Protein AF-A0A354DJ58-F1 (afdb_monomer)

Mean predicted aligned error: 7.91 Å

pLDDT: mean 90.93, std 6.49, range [48.78, 97.31]

Sequence (116 aa):
MTTIKTPEEAVKVAQELERVKAVVDELKKQLKSYVDVHGPLDVGEGLWGYHPGTPTWSFDPKKLKEMTFHMAMDGHNPWELLKLTSPSIKKLNWSEDVLAQFGEKKIPNNFRYQKK

Radius of gyration: 23.16 Å; Cα contacts (8 Å, |Δi|>4): 30; chains: 1; bounding box: 47×52×52 Å

Foldseek 3Di:
DDDDDDPVSVVVVVVVVVVVVVVVVVVLVVLVVCCVPPNWDDPPVDIDHDDDDDDDDDDDPVCVVVVCVVCVVVVHNVVVVDDQDPVNVVVVVDDPVVVVVVDDDDDDDDDDDDDD

Structure (mmCIF, N/CA/C/O backbone):
data_AF-A0A354DJ58-F1
#
_entry.id   AF-A0A354DJ58-F1
#
loop_
_atom_site.group_PDB
_atom_site.id
_atom_site.type_symbol
_atom_site.label_atom_id
_atom_site.label_alt_id
_atom_site.label_comp_id
_atom_site.label_asym_id
_atom_site.label_entity_id
_atom_site.label_seq_id
_atom_site.pdbx_PDB_ins_code
_atom_site.Cartn_x
_atom_site.Cartn_y
_atom_site.Cartn_z
_atom_site.occupancy
_atom_site.B_iso_or_equiv
_atom_site.auth_seq_id
_atom_site.auth_comp_id
_atom_site.auth_asym_id
_atom_site.auth_atom_id
_atom_site.pdbx_PDB_model_num
ATOM 1 N N . MET A 1 1 ? -28.365 -9.865 9.551 1.00 48.78 1 MET A N 1
ATOM 2 C CA . MET A 1 1 ? -27.421 -8.732 9.644 1.00 48.78 1 MET A CA 1
ATOM 3 C C . MET A 1 1 ? -28.131 -7.595 10.350 1.00 48.78 1 MET A C 1
ATOM 5 O O . MET A 1 1 ? -29.203 -7.209 9.903 1.00 48.78 1 MET A O 1
ATOM 9 N N . THR A 1 2 ? -27.608 -7.126 11.479 1.00 64.88 2 THR A N 1
ATOM 10 C CA . THR A 1 2 ? -28.220 -6.032 12.241 1.00 64.88 2 THR A CA 1
ATOM 11 C C . THR A 1 2 ? -27.894 -4.716 11.541 1.00 64.88 2 THR A C 1
ATOM 13 O O . THR A 1 2 ? -26.733 -4.323 11.468 1.00 64.88 2 THR A O 1
ATOM 16 N N . THR A 1 3 ? -28.895 -4.065 10.954 1.00 84.81 3 THR A N 1
ATOM 17 C CA . THR A 1 3 ? -28.739 -2.732 10.360 1.00 84.81 3 THR A CA 1
ATOM 18 C C . THR A 1 3 ? -28.568 -1.705 11.477 1.00 84.81 3 THR A C 1
ATOM 20 O O . THR A 1 3 ? -29.380 -1.686 12.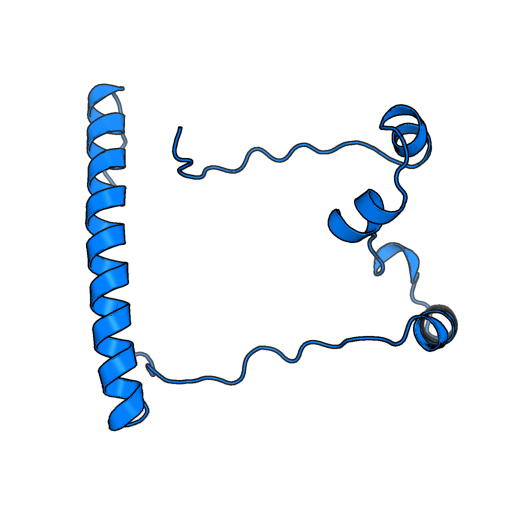398 1.00 84.81 3 THR A O 1
ATOM 23 N N . ILE A 1 4 ? -27.539 -0.859 11.388 1.00 87.06 4 ILE A N 1
ATOM 24 C CA . ILE A 1 4 ? -27.319 0.275 12.299 1.00 87.06 4 ILE A CA 1
ATOM 25 C C . ILE A 1 4 ? -28.370 1.344 11.984 1.00 87.06 4 ILE A C 1
ATOM 27 O O . ILE A 1 4 ? -28.455 1.783 10.836 1.00 87.06 4 ILE A O 1
ATOM 31 N N . LYS A 1 5 ? -29.181 1.743 12.968 1.00 90.75 5 LYS A N 1
ATOM 32 C CA . LYS A 1 5 ? -30.302 2.677 12.771 1.00 90.75 5 LYS A CA 1
ATOM 33 C C . LYS A 1 5 ? -30.122 4.002 13.502 1.00 90.75 5 LYS A C 1
ATOM 35 O O . LYS A 1 5 ? -30.735 4.981 13.082 1.00 90.75 5 LYS A O 1
ATOM 40 N N . THR A 1 6 ? -29.292 4.060 14.547 1.00 93.50 6 THR A N 1
ATOM 41 C CA . THR A 1 6 ? -29.049 5.303 15.303 1.00 93.50 6 THR A CA 1
ATOM 42 C C . THR A 1 6 ? -27.561 5.663 15.420 1.00 93.50 6 THR A C 1
ATOM 44 O O . THR A 1 6 ? -26.695 4.789 15.294 1.00 93.50 6 THR A O 1
ATOM 47 N N . PRO A 1 7 ? -27.227 6.946 15.676 1.00 91.56 7 PRO A N 1
ATOM 48 C CA . PRO A 1 7 ? -25.850 7.370 15.935 1.00 91.56 7 PRO A CA 1
ATOM 49 C C . PRO A 1 7 ? -25.202 6.647 17.125 1.00 91.56 7 PRO A C 1
ATOM 51 O O . PRO A 1 7 ? -24.029 6.290 17.063 1.00 91.56 7 PRO A O 1
ATOM 54 N N . GLU A 1 8 ? -25.952 6.380 18.194 1.00 92.69 8 GLU A N 1
ATOM 55 C CA . GLU A 1 8 ? -25.449 5.692 19.389 1.00 92.69 8 GLU A CA 1
ATOM 56 C C . GLU A 1 8 ? -25.093 4.232 19.086 1.00 92.69 8 GLU A C 1
ATOM 58 O O . GLU A 1 8 ? -24.072 3.725 19.555 1.00 92.69 8 GLU A O 1
ATOM 63 N N . GLU A 1 9 ? -25.908 3.555 18.271 1.00 90.62 9 GLU A N 1
ATOM 64 C CA . GLU A 1 9 ? -25.597 2.215 17.767 1.00 90.62 9 GLU A CA 1
ATOM 65 C C . GLU A 1 9 ? -24.336 2.235 16.896 1.00 90.62 9 GLU A C 1
ATOM 67 O O . GLU A 1 9 ? -23.472 1.372 17.051 1.00 90.62 9 GLU A O 1
ATOM 72 N N . ALA A 1 10 ? -24.184 3.245 16.031 1.00 92.88 10 ALA A N 1
ATOM 73 C CA . ALA A 1 10 ? -23.002 3.398 15.186 1.00 92.88 10 ALA A CA 1
ATOM 74 C C . ALA A 1 10 ? -21.719 3.573 16.015 1.00 92.88 10 ALA A C 1
ATOM 76 O O . ALA A 1 10 ? -20.700 2.951 15.713 1.00 92.88 10 ALA A O 1
ATOM 77 N N . VAL A 1 11 ? -21.776 4.369 17.089 1.00 92.88 11 VAL A N 1
ATOM 78 C CA . VAL A 1 11 ? -20.649 4.560 18.017 1.00 92.88 11 VAL A CA 1
ATOM 79 C C . VAL A 1 11 ? -20.272 3.245 18.698 1.00 92.88 11 VAL A C 1
ATOM 81 O O . VAL A 1 11 ? -19.092 2.896 18.723 1.00 92.88 11 VAL A O 1
ATOM 84 N N . LYS A 1 12 ? -21.253 2.482 19.198 1.00 92.88 12 LYS A N 1
ATOM 85 C CA . LYS A 1 12 ? -20.996 1.172 19.822 1.00 92.88 12 LYS A CA 1
ATOM 86 C C . LYS A 1 12 ? -20.343 0.196 18.847 1.00 92.88 12 LYS A C 1
ATOM 88 O O . LYS A 1 12 ? -19.384 -0.479 19.211 1.00 92.88 12 LYS A O 1
ATOM 93 N N . VAL A 1 13 ? -20.825 0.147 17.605 1.00 93.50 13 VAL A N 1
ATOM 94 C CA . VAL A 1 13 ? -20.233 -0.705 16.563 1.00 93.50 13 VAL A CA 1
ATOM 95 C C . VAL A 1 13 ? -18.800 -0.276 16.246 1.00 93.50 13 VAL A C 1
ATOM 97 O O . VAL A 1 13 ? -17.931 -1.133 16.110 1.00 93.50 13 VAL A O 1
ATOM 100 N N . ALA A 1 14 ? -18.524 1.028 16.164 1.00 92.12 14 ALA A N 1
ATOM 101 C CA . ALA A 1 14 ? -17.174 1.527 15.913 1.00 92.12 14 ALA A CA 1
ATOM 102 C C . ALA A 1 14 ? -16.193 1.131 17.030 1.00 92.12 14 ALA A C 1
ATOM 104 O O . ALA A 1 14 ? -15.108 0.632 16.738 1.00 92.12 14 ALA A O 1
ATOM 105 N N . GLN A 1 15 ? -16.593 1.285 18.295 1.00 92.75 15 GLN A N 1
ATOM 106 C CA . GLN A 1 15 ? -15.786 0.882 19.453 1.00 92.75 15 GLN A CA 1
ATOM 107 C C . GLN A 1 15 ? -15.541 -0.631 19.486 1.00 92.75 15 GLN A C 1
ATOM 109 O O . GLN A 1 15 ? -14.428 -1.085 19.752 1.00 92.75 15 GLN A O 1
ATOM 114 N N . GLU A 1 16 ? -16.567 -1.424 19.177 1.00 93.56 16 GLU A N 1
ATOM 115 C CA . GLU A 1 16 ? -16.435 -2.878 19.117 1.00 93.56 16 GLU A CA 1
ATOM 116 C C . GLU A 1 16 ? -15.491 -3.313 17.991 1.00 93.56 16 GLU A C 1
ATOM 118 O O . GLU A 1 16 ? -14.667 -4.207 18.183 1.00 93.56 16 GLU A O 1
ATOM 123 N N . LEU A 1 17 ? -15.534 -2.637 16.839 1.00 94.12 17 LEU A N 1
ATOM 124 C CA . LEU A 1 17 ? -14.605 -2.884 15.739 1.00 94.12 17 LEU A CA 1
ATOM 125 C C . LEU A 1 17 ? -13.153 -2.607 16.150 1.00 94.12 17 LEU A C 1
ATOM 127 O O . LEU A 1 17 ? -12.265 -3.388 15.806 1.00 94.12 17 LEU A O 1
ATOM 131 N N . GLU A 1 18 ? -12.896 -1.539 16.909 1.00 92.94 18 GLU A N 1
ATOM 132 C CA . GLU A 1 18 ? -11.561 -1.257 17.451 1.00 92.94 18 GLU A CA 1
ATOM 133 C C . GLU A 1 18 ? -11.097 -2.340 18.431 1.00 92.94 18 GLU A C 1
ATOM 135 O O . GLU A 1 18 ? -9.960 -2.812 18.332 1.00 92.94 18 GLU A O 1
ATOM 140 N N . ARG A 1 19 ? -11.981 -2.773 19.339 1.00 94.38 19 ARG A N 1
ATOM 141 C CA . ARG A 1 19 ? -11.694 -3.837 20.309 1.00 94.38 19 ARG A CA 1
ATOM 142 C C . ARG A 1 19 ? -11.353 -5.148 19.607 1.00 94.38 19 ARG A C 1
ATOM 144 O O . ARG A 1 19 ? -10.314 -5.743 19.890 1.00 94.38 19 ARG A O 1
ATOM 151 N N . VAL A 1 20 ? -12.201 -5.587 18.676 1.00 96.00 20 VAL A N 1
ATOM 152 C CA . VAL A 1 20 ? -11.995 -6.826 17.912 1.00 96.00 20 VAL A CA 1
ATOM 153 C C . VAL A 1 20 ? -10.709 -6.741 17.100 1.00 96.00 20 VAL A C 1
ATOM 155 O O . VAL A 1 20 ? -9.930 -7.691 17.100 1.00 96.00 20 VAL A O 1
ATOM 158 N N . LYS A 1 21 ? -10.430 -5.598 16.463 1.00 93.81 21 LYS A N 1
ATOM 159 C CA . LYS A 1 21 ? -9.181 -5.397 15.726 1.00 93.81 21 LYS A CA 1
ATOM 160 C C . LYS A 1 21 ? -7.953 -5.569 16.623 1.00 93.81 21 LYS A C 1
ATOM 162 O O . LYS A 1 21 ? -7.038 -6.288 16.238 1.00 93.81 21 LYS A O 1
ATOM 167 N N . ALA A 1 22 ? -7.948 -4.965 17.811 1.00 93.44 22 ALA A N 1
ATOM 168 C CA . ALA A 1 22 ? -6.834 -5.093 18.750 1.00 93.44 22 ALA A CA 1
ATOM 169 C C . ALA A 1 22 ? -6.597 -6.554 19.170 1.00 93.44 22 ALA A C 1
ATOM 171 O O . ALA A 1 22 ? -5.456 -7.010 19.208 1.00 93.44 22 ALA A O 1
ATOM 172 N N . VAL A 1 23 ? -7.675 -7.304 19.422 1.00 97.25 23 VAL A N 1
ATOM 173 C CA . VAL A 1 23 ? -7.592 -8.737 19.741 1.00 97.25 23 VAL A CA 1
ATOM 174 C C . VAL A 1 23 ? -7.044 -9.536 18.555 1.00 97.25 23 VAL A C 1
ATOM 176 O O . VAL A 1 23 ? -6.148 -10.356 18.735 1.00 97.25 23 VAL A O 1
ATOM 179 N N . VAL A 1 24 ? -7.534 -9.286 17.337 1.00 95.94 24 VAL A N 1
ATOM 180 C CA . VAL A 1 24 ? -7.054 -9.962 16.119 1.00 95.94 24 VAL A CA 1
ATOM 181 C C . VAL A 1 24 ? -5.569 -9.690 15.874 1.00 95.94 24 VAL A C 1
ATOM 183 O O . VAL A 1 24 ? -4.836 -10.616 15.530 1.00 95.94 24 VAL A O 1
ATOM 186 N N . ASP A 1 25 ? -5.118 -8.447 16.049 1.00 95.44 25 ASP A N 1
ATOM 187 C CA . ASP A 1 25 ? -3.717 -8.065 15.851 1.00 95.44 25 ASP A CA 1
ATOM 188 C C .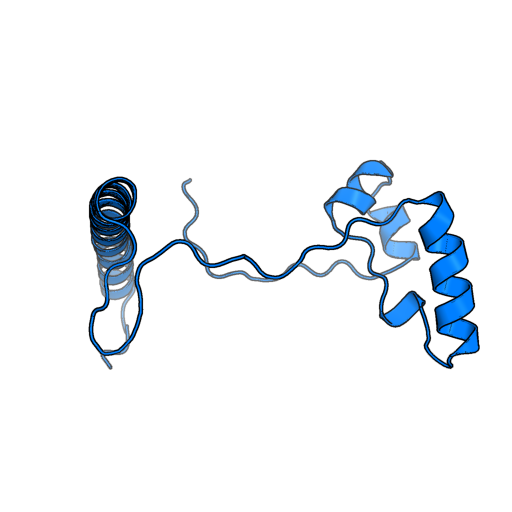 ASP A 1 25 ? -2.792 -8.777 16.858 1.00 95.44 25 ASP A C 1
ATOM 190 O O . ASP A 1 25 ? -1.741 -9.296 16.470 1.00 95.44 25 ASP A O 1
ATOM 194 N N . GLU A 1 26 ? -3.202 -8.884 18.126 1.00 97.31 26 GLU A N 1
ATOM 195 C CA . GLU A 1 26 ? -2.446 -9.611 19.154 1.00 97.31 26 GLU A CA 1
ATOM 196 C C . GLU A 1 26 ? -2.413 -11.126 18.887 1.00 97.31 26 GLU A C 1
ATOM 198 O O . GLU A 1 26 ? -1.343 -11.736 18.909 1.00 97.31 26 GLU A O 1
ATOM 203 N N . LEU A 1 27 ? -3.548 -11.741 18.541 1.00 96.56 27 LEU A N 1
ATOM 204 C CA . LEU A 1 27 ? -3.596 -13.170 18.205 1.00 96.56 27 LEU A CA 1
ATOM 205 C C . LEU A 1 27 ? -2.752 -13.497 16.966 1.00 96.56 27 LEU A C 1
ATOM 207 O O . LEU A 1 27 ? -2.042 -14.502 16.948 1.00 96.56 27 LEU A O 1
ATOM 211 N N . LYS A 1 28 ? -2.758 -12.629 15.945 1.00 95.75 28 LYS A N 1
ATOM 212 C CA . LYS A 1 28 ? -1.882 -12.774 14.771 1.00 95.75 28 LYS A CA 1
ATOM 213 C C . LYS A 1 28 ? -0.409 -12.723 15.147 1.00 95.75 28 LYS A C 1
ATOM 215 O O . LYS A 1 28 ? 0.379 -13.483 14.592 1.00 95.75 28 LYS A O 1
ATOM 220 N N . LYS A 1 29 ? -0.025 -11.843 16.074 1.00 96.69 29 LYS A N 1
ATOM 221 C CA . LYS A 1 29 ? 1.353 -11.758 16.566 1.00 96.69 29 LYS A CA 1
ATOM 222 C C . LYS A 1 29 ? 1.771 -13.052 17.262 1.00 96.69 29 LYS A C 1
ATOM 224 O O . LYS A 1 29 ? 2.849 -13.560 16.974 1.00 96.69 29 LYS A O 1
ATOM 229 N N . GLN A 1 30 ? 0.918 -13.601 18.123 1.00 95.88 30 GLN A N 1
ATOM 230 C CA . GLN A 1 30 ? 1.178 -14.875 18.800 1.00 95.88 30 GLN A CA 1
ATOM 231 C C . GLN A 1 30 ? 1.305 -16.033 17.805 1.00 95.88 30 GLN A C 1
ATOM 233 O O . GLN A 1 30 ? 2.267 -16.797 17.870 1.00 95.88 30 GLN A O 1
ATOM 238 N N . LEU A 1 31 ? 0.387 -16.114 16.837 1.00 95.69 31 LEU A N 1
ATOM 239 C CA . LEU A 1 31 ? 0.422 -17.131 15.788 1.00 95.69 31 LEU A CA 1
ATOM 240 C C . LEU A 1 31 ? 1.686 -17.023 14.931 1.00 95.69 31 LEU A C 1
ATOM 242 O O . LEU A 1 31 ? 2.320 -18.031 14.635 1.00 95.69 31 LEU A O 1
ATOM 246 N N . LYS A 1 32 ? 2.088 -15.798 14.576 1.00 95.94 32 LYS A N 1
ATOM 247 C CA . LYS A 1 32 ? 3.334 -15.552 13.850 1.00 95.94 32 LYS A CA 1
ATOM 248 C C . LYS A 1 32 ? 4.546 -16.050 14.641 1.00 95.94 32 LYS A C 1
ATOM 250 O O . LYS A 1 32 ? 5.348 -16.785 14.083 1.00 95.94 32 LYS A O 1
ATOM 255 N N . SER A 1 33 ? 4.645 -15.717 15.931 1.00 96.50 33 SER A N 1
ATOM 256 C CA . SER A 1 33 ? 5.741 -16.188 16.791 1.00 96.50 33 SER A CA 1
ATOM 257 C C . SER A 1 33 ? 5.810 -17.715 16.874 1.00 96.50 33 SER A C 1
ATOM 259 O O . SER A 1 33 ? 6.900 -18.275 16.924 1.00 96.50 33 SER A O 1
ATOM 261 N N . TYR A 1 34 ? 4.662 -18.398 16.876 1.00 96.12 34 TYR A N 1
ATOM 262 C CA . TYR A 1 34 ? 4.622 -19.858 16.813 1.00 96.12 34 TYR A CA 1
ATOM 263 C C . TYR A 1 34 ? 5.150 -20.376 15.466 1.00 96.12 34 TYR A C 1
ATOM 265 O O . TYR A 1 34 ? 6.043 -21.220 15.439 1.00 96.12 34 TYR A O 1
ATOM 273 N N . VAL A 1 35 ? 4.653 -19.834 14.350 1.00 96.75 35 VAL A N 1
ATOM 274 C CA . VAL A 1 35 ? 5.087 -20.212 12.992 1.00 96.75 35 VAL A CA 1
ATOM 275 C C . VAL A 1 35 ? 6.581 -19.948 12.768 1.00 96.75 35 VAL A C 1
ATOM 277 O O . VAL A 1 35 ? 7.245 -20.739 12.102 1.00 96.75 35 VAL A O 1
ATOM 280 N N . ASP A 1 36 ? 7.132 -18.884 13.357 1.00 95.00 36 ASP A N 1
ATOM 281 C CA . ASP A 1 36 ? 8.562 -18.550 13.286 1.00 95.00 36 ASP A CA 1
ATOM 282 C C . ASP A 1 36 ? 9.459 -19.656 13.875 1.00 95.00 36 ASP A C 1
ATOM 284 O O . ASP A 1 36 ? 10.586 -19.840 13.419 1.00 95.00 36 ASP A O 1
ATOM 288 N N . VAL A 1 37 ? 8.965 -20.404 14.869 1.00 96.81 37 VAL A N 1
ATOM 289 C CA . VAL A 1 37 ? 9.711 -21.475 15.556 1.00 96.81 37 VAL A CA 1
ATOM 290 C C . VAL A 1 37 ? 9.376 -22.859 14.998 1.00 96.81 37 VAL A C 1
ATOM 292 O O . VAL A 1 37 ? 10.257 -23.707 14.873 1.00 96.81 37 VAL A O 1
ATOM 295 N N . HIS A 1 38 ? 8.105 -23.101 14.680 1.00 95.50 38 HIS A N 1
ATOM 296 C CA . HIS A 1 38 ? 7.584 -24.435 14.368 1.00 95.50 38 HIS A CA 1
ATOM 297 C C . HIS A 1 38 ? 7.334 -24.671 12.875 1.00 95.50 38 HIS A C 1
ATOM 299 O O . HIS A 1 38 ? 7.087 -25.804 12.467 1.00 95.50 38 HIS A O 1
ATOM 305 N N . GLY A 1 39 ? 7.432 -23.625 12.055 1.00 92.44 39 GLY A N 1
ATOM 306 C CA . GLY A 1 39 ? 7.075 -23.674 10.646 1.00 92.44 39 GLY A CA 1
ATOM 307 C C . GLY A 1 39 ? 5.570 -23.495 10.401 1.00 92.44 39 GLY A C 1
ATOM 308 O O . GLY A 1 39 ? 4.821 -23.123 11.307 1.00 92.44 39 GLY A O 1
ATOM 309 N N . PRO A 1 40 ? 5.119 -23.694 9.150 1.00 94.12 40 PRO A N 1
ATOM 310 C CA . PRO A 1 40 ? 3.732 -23.465 8.757 1.00 94.12 40 PRO A CA 1
ATOM 311 C C . PRO A 1 40 ? 2.726 -24.346 9.515 1.00 94.12 40 PRO A C 1
ATOM 313 O O . PRO A 1 40 ? 2.976 -25.527 9.743 1.00 94.12 40 PRO A O 1
ATOM 316 N N . LEU A 1 41 ? 1.565 -23.780 9.847 1.00 93.94 41 LEU A N 1
ATOM 317 C CA . LEU A 1 41 ? 0.458 -24.456 10.523 1.00 93.94 41 LEU A CA 1
ATOM 318 C C . LEU A 1 41 ? -0.707 -24.696 9.555 1.00 93.94 41 LEU A C 1
ATOM 320 O O . LEU A 1 41 ? -1.280 -23.740 9.032 1.00 93.94 41 LEU A O 1
ATOM 324 N N . ASP A 1 42 ? -1.090 -25.956 9.366 1.00 93.12 42 ASP A N 1
ATOM 325 C CA . ASP A 1 42 ? -2.285 -26.351 8.613 1.00 93.12 42 ASP A CA 1
ATOM 326 C C . ASP A 1 42 ? -3.517 -26.356 9.535 1.00 93.12 42 ASP A C 1
ATOM 328 O O . ASP A 1 42 ? -3.497 -26.960 10.609 1.00 93.12 42 ASP A O 1
ATOM 332 N N . VAL A 1 43 ? -4.578 -25.654 9.132 1.00 93.88 43 VAL A N 1
ATOM 333 C CA . VAL A 1 43 ? -5.857 -25.577 9.862 1.00 93.88 43 VAL A CA 1
ATOM 334 C C . VAL A 1 43 ? -7.025 -26.186 9.072 1.00 93.88 43 VAL A C 1
ATOM 336 O O . VAL A 1 43 ? -8.186 -25.873 9.331 1.00 93.88 43 VAL A O 1
ATOM 339 N N . GLY A 1 44 ? -6.737 -27.045 8.093 1.00 91.69 44 GLY A N 1
ATOM 340 C CA . GLY A 1 44 ? -7.707 -27.749 7.252 1.00 91.69 44 GLY A CA 1
ATOM 341 C C . GLY A 1 44 ? -8.186 -26.923 6.058 1.00 91.69 44 GLY A C 1
ATOM 342 O O . GLY A 1 44 ? -8.066 -27.359 4.917 1.00 91.69 44 GLY A O 1
ATOM 343 N N . GLU A 1 45 ? -8.702 -25.715 6.297 1.00 89.69 45 GLU A N 1
ATOM 344 C CA . GLU A 1 45 ? -9.167 -24.810 5.226 1.00 89.69 45 GLU A CA 1
ATOM 345 C C . GLU A 1 45 ? -8.064 -23.886 4.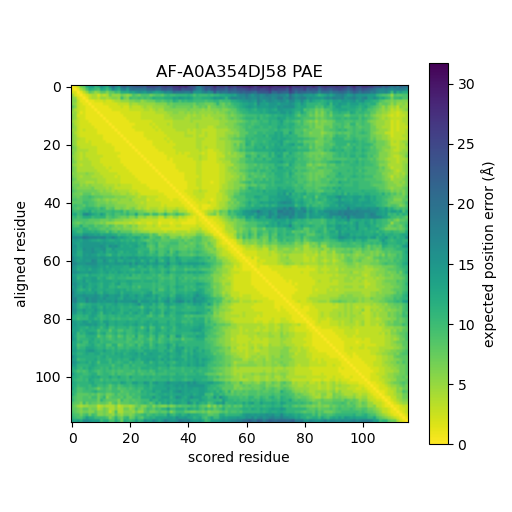682 1.00 89.69 45 GLU A C 1
ATOM 347 O O . GLU A 1 45 ? -8.286 -23.116 3.747 1.00 89.69 45 GLU A O 1
ATOM 352 N N . GLY A 1 46 ? -6.862 -23.939 5.257 1.00 89.75 46 GLY A N 1
ATOM 353 C CA . GLY A 1 46 ? -5.753 -23.098 4.832 1.00 89.75 46 GLY A CA 1
ATOM 354 C C . GLY A 1 46 ? -4.476 -23.321 5.628 1.00 89.75 46 GLY A C 1
ATOM 355 O O . GLY A 1 46 ? -4.450 -24.039 6.627 1.00 89.75 46 GLY A O 1
ATOM 356 N N . LEU A 1 47 ? -3.414 -22.658 5.175 1.00 91.94 47 LEU A N 1
ATOM 357 C CA . LEU A 1 47 ? -2.083 -22.728 5.759 1.00 91.94 47 LEU A CA 1
ATOM 358 C C . LEU A 1 47 ? -1.691 -21.361 6.327 1.00 91.94 47 LEU A C 1
ATOM 360 O O . LEU A 1 47 ? -1.677 -20.357 5.615 1.00 91.94 47 LEU A O 1
ATOM 364 N N . TRP A 1 48 ? -1.320 -21.320 7.602 1.00 93.06 48 TRP A N 1
ATOM 365 C CA . TRP A 1 48 ? -0.680 -20.163 8.216 1.00 93.06 48 TRP A CA 1
ATOM 366 C C . TRP A 1 48 ? 0.830 -20.318 8.120 1.00 93.06 48 TRP A C 1
ATOM 368 O O . TRP A 1 48 ? 1.422 -21.185 8.751 1.00 93.06 48 TRP A O 1
ATOM 378 N N . GLY A 1 49 ? 1.466 -19.475 7.317 1.00 91.25 49 GLY A N 1
ATOM 379 C CA . GLY A 1 49 ? 2.887 -19.585 7.023 1.00 91.25 49 GLY A CA 1
ATOM 380 C C . GLY A 1 49 ? 3.399 -18.403 6.218 1.00 91.25 49 GLY A C 1
ATOM 381 O O . GLY A 1 49 ? 2.633 -17.535 5.784 1.00 91.25 49 GLY A O 1
ATOM 382 N N . TYR A 1 50 ? 4.708 -18.382 5.990 1.00 90.31 50 TYR A N 1
ATOM 383 C CA . TYR A 1 50 ? 5.301 -17.476 5.020 1.00 90.31 50 TYR A CA 1
ATOM 384 C C . TYR A 1 50 ? 5.006 -17.980 3.617 1.00 90.31 50 TYR A C 1
ATOM 386 O O . TYR A 1 50 ? 5.432 -19.063 3.226 1.00 90.31 50 TYR A O 1
ATOM 394 N N . HIS A 1 51 ? 4.287 -17.163 2.862 1.00 86.88 51 HIS A N 1
ATOM 395 C CA . HIS A 1 51 ? 4.031 -17.407 1.456 1.00 86.88 51 HIS A CA 1
ATOM 396 C C . HIS A 1 51 ? 4.877 -16.417 0.658 1.00 86.88 51 HIS A C 1
ATOM 398 O O . HIS A 1 51 ? 4.951 -15.245 1.051 1.00 86.88 51 HIS A O 1
ATOM 404 N N . PRO A 1 52 ? 5.522 -16.846 -0.439 1.00 84.88 52 PRO A N 1
ATOM 405 C CA . PRO A 1 52 ? 6.138 -15.911 -1.364 1.00 84.88 52 PRO A CA 1
ATOM 406 C C . PRO A 1 52 ? 5.102 -14.859 -1.761 1.00 84.88 52 PRO A C 1
ATOM 408 O O . PRO A 1 52 ? 3.998 -15.193 -2.193 1.00 84.88 52 PRO A O 1
ATOM 411 N N . GLY A 1 53 ? 5.438 -13.585 -1.568 1.00 78.75 53 GLY A N 1
ATOM 412 C CA . GLY A 1 53 ? 4.599 -12.503 -2.063 1.00 78.75 53 GLY A CA 1
ATOM 413 C C . GLY A 1 53 ? 4.511 -12.552 -3.587 1.00 78.75 53 GLY A C 1
ATOM 414 O O . GLY A 1 53 ? 5.362 -13.144 -4.255 1.00 78.75 53 GLY A O 1
ATOM 415 N N . THR A 1 54 ? 3.502 -11.890 -4.151 1.00 84.62 54 THR A N 1
ATOM 416 C CA . THR A 1 54 ? 3.437 -11.681 -5.599 1.00 84.62 54 THR A CA 1
ATOM 417 C C . THR A 1 54 ? 4.744 -11.037 -6.078 1.00 84.62 54 THR A C 1
ATOM 419 O O . THR A 1 54 ? 5.152 -10.031 -5.487 1.00 84.62 54 THR A O 1
ATOM 422 N N . PRO A 1 55 ? 5.403 -11.574 -7.124 1.00 85.00 55 PRO A N 1
ATOM 423 C CA . PRO A 1 55 ? 6.631 -10.996 -7.651 1.00 85.00 55 PRO A CA 1
ATOM 424 C C . PRO A 1 55 ? 6.437 -9.520 -7.993 1.00 85.00 55 PRO A C 1
ATOM 426 O O . PRO A 1 55 ? 5.562 -9.158 -8.782 1.00 85.00 55 PRO A O 1
ATOM 429 N N . THR A 1 56 ? 7.252 -8.661 -7.388 1.00 86.25 56 THR A N 1
ATOM 430 C CA . THR A 1 56 ? 7.295 -7.238 -7.714 1.00 86.25 56 THR A CA 1
ATOM 431 C C . THR A 1 56 ? 8.451 -6.986 -8.673 1.00 86.25 56 THR A C 1
ATOM 433 O O . THR A 1 56 ? 9.562 -7.477 -8.481 1.00 86.25 56 THR A O 1
ATOM 436 N N . TRP A 1 57 ? 8.185 -6.228 -9.734 1.00 84.44 57 TRP A N 1
ATOM 437 C CA . TRP A 1 57 ? 9.185 -5.869 -10.734 1.00 84.44 57 TRP A CA 1
ATOM 438 C C . TRP A 1 57 ? 9.603 -4.417 -10.528 1.00 84.44 57 TRP A C 1
ATOM 440 O O . TRP A 1 57 ? 8.758 -3.523 -10.465 1.00 84.44 57 TRP A O 1
ATOM 450 N N . SER A 1 58 ? 10.910 -4.182 -10.425 1.00 86.38 58 SER A N 1
ATOM 451 C CA . SER A 1 58 ? 11.492 -2.841 -10.419 1.00 86.38 58 SER A CA 1
ATOM 452 C C . SER A 1 58 ? 12.250 -2.636 -11.721 1.00 86.38 58 SER A C 1
ATOM 454 O O . SER A 1 58 ? 13.180 -3.379 -12.025 1.00 86.38 58 SER A O 1
ATOM 456 N N . PHE A 1 59 ? 11.862 -1.619 -12.482 1.00 89.19 59 PHE A N 1
ATOM 457 C CA . PHE A 1 59 ? 12.462 -1.322 -13.777 1.00 89.19 59 PHE A CA 1
ATOM 458 C C . PHE A 1 59 ? 13.490 -0.197 -13.648 1.00 89.19 59 PHE A C 1
ATOM 460 O O . PHE A 1 59 ? 13.238 0.816 -12.994 1.00 89.19 59 PHE A O 1
AT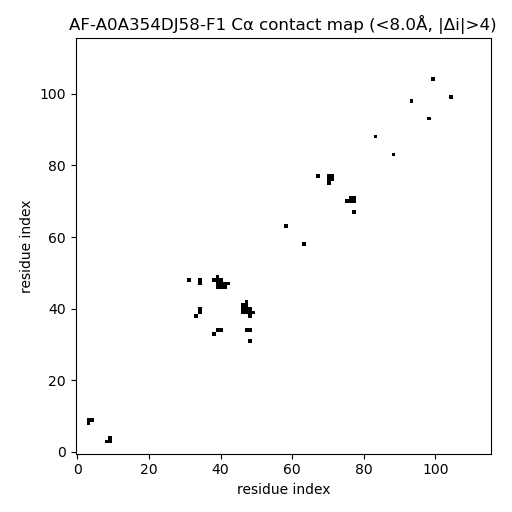OM 467 N N . ASP A 1 60 ? 14.642 -0.361 -14.301 1.00 89.94 60 ASP A N 1
ATOM 468 C CA . ASP A 1 60 ? 15.599 0.730 -14.503 1.00 89.94 60 ASP A CA 1
ATOM 469 C C . ASP A 1 60 ? 14.933 1.816 -15.370 1.00 89.94 60 ASP A C 1
ATOM 471 O O . ASP A 1 60 ? 14.461 1.494 -16.467 1.00 89.94 60 ASP A O 1
ATOM 475 N N . PRO A 1 61 ? 14.909 3.094 -14.941 1.00 85.69 61 PRO A N 1
ATOM 476 C CA . PRO A 1 61 ? 14.356 4.187 -15.736 1.00 85.69 61 PRO A CA 1
ATOM 477 C C . PRO A 1 61 ? 14.885 4.254 -17.177 1.00 85.69 61 PRO A C 1
ATOM 479 O O . PRO A 1 61 ? 14.125 4.587 -18.086 1.00 85.69 61 PRO A O 1
ATOM 482 N N . LYS A 1 62 ? 16.160 3.908 -17.414 1.00 87.12 62 LYS A N 1
ATOM 483 C CA . LYS A 1 62 ? 16.750 3.898 -18.764 1.00 87.12 62 LYS A CA 1
ATOM 484 C C . LYS A 1 62 ? 16.131 2.814 -19.646 1.00 87.12 62 LYS A C 1
ATOM 486 O O . LYS A 1 62 ? 15.842 3.071 -20.811 1.00 87.12 62 LYS A O 1
ATOM 491 N N . LYS A 1 63 ? 15.883 1.633 -19.077 1.00 93.44 63 LYS A N 1
ATOM 492 C CA . LYS A 1 63 ? 15.278 0.492 -19.782 1.00 93.44 63 LYS A CA 1
ATOM 493 C C . LYS A 1 63 ? 13.761 0.599 -19.886 1.00 93.44 63 LYS A C 1
ATOM 495 O O . LYS A 1 63 ? 13.173 0.013 -20.785 1.00 93.44 63 LYS A O 1
ATOM 500 N N . LEU A 1 64 ? 13.117 1.379 -19.016 1.00 92.44 64 LEU A N 1
ATOM 501 C CA . LEU A 1 64 ? 11.673 1.598 -19.078 1.00 92.44 64 LEU A CA 1
ATOM 502 C C . LEU A 1 64 ? 11.262 2.253 -20.404 1.00 92.44 64 LEU A C 1
ATOM 504 O O . LEU A 1 64 ? 10.267 1.856 -20.998 1.00 92.44 64 LEU A O 1
ATOM 508 N N . LYS A 1 65 ? 12.059 3.202 -20.913 1.00 90.50 65 LYS A N 1
ATOM 509 C CA . LYS A 1 65 ? 11.821 3.823 -22.226 1.00 90.50 65 LYS A CA 1
ATOM 510 C C . LYS A 1 65 ? 11.898 2.802 -23.368 1.00 90.50 65 LYS A C 1
ATOM 512 O O . LYS A 1 65 ? 11.054 2.803 -24.258 1.00 90.50 65 LYS A O 1
ATOM 517 N N . GLU A 1 66 ? 12.892 1.925 -23.340 1.00 94.38 66 GLU A N 1
ATOM 518 C CA . GLU A 1 66 ? 13.040 0.850 -24.327 1.00 94.38 66 GLU A CA 1
ATOM 519 C C . GLU A 1 66 ? 11.856 -0.126 -24.257 1.00 94.38 66 GLU A C 1
ATOM 521 O O . GLU A 1 66 ? 11.233 -0.437 -25.267 1.00 94.38 66 GLU A O 1
ATOM 526 N N . MET A 1 67 ? 11.446 -0.503 -23.048 1.00 94.06 67 MET A N 1
ATOM 527 C CA . MET A 1 67 ? 10.279 -1.351 -22.816 1.00 94.06 67 MET A CA 1
ATOM 528 C C . MET A 1 67 ? 8.985 -0.737 -23.368 1.00 94.06 67 MET A C 1
ATOM 530 O O . MET A 1 67 ? 8.200 -1.449 -23.987 1.00 94.06 67 MET A O 1
ATOM 534 N N . THR A 1 68 ? 8.768 0.577 -23.221 1.00 94.75 68 THR A N 1
ATOM 535 C CA . THR A 1 68 ? 7.595 1.237 -23.828 1.00 94.75 68 THR A CA 1
ATOM 536 C C . THR A 1 68 ? 7.600 1.188 -25.351 1.00 94.75 68 THR A C 1
ATOM 538 O O . THR A 1 68 ? 6.534 1.144 -25.959 1.00 94.75 68 THR A O 1
ATOM 541 N N . PHE A 1 69 ? 8.780 1.169 -25.974 1.00 93.75 69 PHE A N 1
ATOM 542 C CA . PHE A 1 69 ? 8.890 1.034 -27.421 1.00 93.75 69 PHE A CA 1
ATOM 543 C C . PHE A 1 69 ? 8.479 -0.371 -27.863 1.00 93.75 69 PHE A C 1
ATOM 545 O O . PHE A 1 69 ? 7.642 -0.507 -28.749 1.00 93.75 69 PHE A O 1
ATOM 552 N N . HIS A 1 70 ? 8.979 -1.404 -27.180 1.00 95.62 70 HIS A N 1
ATOM 553 C CA . HIS A 1 70 ? 8.563 -2.786 -27.428 1.00 95.62 70 HIS A CA 1
ATOM 554 C C . HIS A 1 70 ? 7.059 -2.991 -27.212 1.00 95.62 70 HIS A C 1
ATOM 556 O O . HIS A 1 70 ? 6.400 -3.557 -28.075 1.00 95.62 70 HIS A O 1
ATOM 562 N N . MET A 1 71 ? 6.484 -2.431 -26.142 1.00 95.50 71 MET A N 1
ATOM 563 C CA . MET A 1 71 ? 5.032 -2.463 -25.914 1.00 95.50 71 MET A CA 1
ATOM 564 C C . MET A 1 71 ? 4.240 -1.894 -27.096 1.00 95.50 71 MET A C 1
ATOM 566 O O . MET A 1 71 ? 3.242 -2.481 -27.506 1.00 95.50 71 MET A O 1
ATOM 570 N N . ALA A 1 72 ? 4.685 -0.761 -27.644 1.00 95.44 72 ALA A N 1
ATOM 571 C CA . ALA A 1 72 ? 4.041 -0.145 -28.797 1.00 95.44 72 ALA A CA 1
ATOM 572 C C . ALA A 1 72 ? 4.194 -0.992 -30.071 1.00 95.44 72 ALA A C 1
ATOM 574 O O . ALA A 1 72 ? 3.240 -1.101 -30.839 1.00 95.44 72 ALA A O 1
ATOM 575 N N . MET A 1 73 ? 5.358 -1.621 -30.282 1.00 95.75 73 MET A N 1
ATOM 576 C CA . MET A 1 73 ? 5.570 -2.564 -31.390 1.00 95.75 73 MET A CA 1
ATOM 577 C C . MET A 1 73 ? 4.649 -3.785 -31.299 1.00 95.75 73 MET A C 1
ATOM 579 O O . MET A 1 73 ? 4.160 -4.248 -32.326 1.00 95.75 73 MET A O 1
ATOM 583 N N . ASP A 1 74 ? 4.367 -4.251 -30.083 1.00 95.75 74 ASP A N 1
ATOM 584 C CA . ASP A 1 74 ? 3.455 -5.368 -29.813 1.00 95.75 74 ASP A CA 1
ATOM 585 C C . ASP A 1 74 ? 1.966 -4.963 -29.903 1.00 95.75 74 ASP A C 1
ATOM 587 O O . ASP A 1 74 ? 1.075 -5.779 -29.673 1.00 95.75 74 ASP A O 1
ATOM 591 N N . GLY A 1 75 ? 1.671 -3.704 -30.250 1.00 95.44 75 GLY A N 1
ATOM 592 C CA . GLY A 1 75 ? 0.310 -3.194 -30.433 1.00 95.44 75 GLY A CA 1
ATOM 593 C C . GLY A 1 75 ? -0.374 -2.710 -29.151 1.00 95.44 75 GLY A C 1
ATOM 594 O O . GLY A 1 75 ? -1.568 -2.411 -29.173 1.00 95.44 75 GLY A O 1
ATOM 595 N N . HIS A 1 76 ? 0.350 -2.598 -28.035 1.00 96.69 76 HIS A N 1
ATOM 596 C CA . HIS A 1 76 ? -0.174 -2.028 -26.793 1.00 96.69 76 HIS A CA 1
ATOM 597 C C . HIS A 1 76 ? 0.053 -0.513 -26.728 1.00 96.69 76 HIS A C 1
ATOM 599 O O . HIS A 1 76 ? 1.080 -0.013 -27.175 1.00 96.69 76 HIS A O 1
ATOM 605 N N . ASN A 1 77 ? -0.863 0.232 -26.097 1.00 94.50 77 ASN A N 1
ATOM 606 C CA . ASN A 1 77 ? -0.636 1.636 -25.748 1.00 94.50 77 ASN A CA 1
ATOM 607 C C . ASN A 1 77 ? 0.078 1.726 -24.383 1.00 94.50 77 ASN A C 1
ATOM 609 O O . ASN A 1 77 ? -0.565 1.515 -23.348 1.00 94.50 77 ASN A O 1
ATOM 613 N N . PRO A 1 78 ? 1.380 2.067 -24.320 1.00 93.62 78 PRO A N 1
ATOM 614 C CA . PRO A 1 78 ? 2.113 2.075 -23.055 1.00 93.62 78 PRO A CA 1
ATOM 615 C C . PRO A 1 78 ? 1.554 3.101 -22.063 1.00 93.62 78 PRO A C 1
ATOM 617 O O . PRO A 1 78 ? 1.650 2.904 -20.855 1.00 93.62 78 PRO A O 1
ATOM 620 N N . TRP A 1 79 ? 0.938 4.181 -22.552 1.00 91.00 79 TRP A N 1
ATOM 621 C CA . TRP A 1 79 ? 0.420 5.275 -21.726 1.00 91.00 79 TRP A CA 1
ATOM 622 C C . TRP A 1 79 ? -0.890 4.941 -21.003 1.00 91.00 79 TRP A C 1
ATOM 624 O O . TRP A 1 79 ? -1.239 5.615 -20.039 1.00 91.00 79 TRP A O 1
ATOM 634 N N . GLU A 1 80 ? -1.599 3.889 -21.418 1.00 91.88 80 GLU A N 1
ATOM 635 C CA . GLU A 1 80 ? -2.760 3.363 -20.681 1.00 91.88 80 GLU A CA 1
ATOM 636 C C . GLU A 1 80 ? -2.340 2.446 -19.525 1.00 91.88 80 GLU A C 1
ATOM 638 O O . GLU A 1 80 ? -3.034 2.334 -18.508 1.00 91.88 80 GLU A O 1
ATOM 643 N N . LEU A 1 81 ? -1.180 1.803 -19.674 1.00 90.00 81 LEU A N 1
ATOM 644 C CA . LEU A 1 81 ? -0.622 0.859 -18.710 1.00 90.00 81 LEU A CA 1
ATOM 645 C C . LEU A 1 81 ? 0.251 1.566 -17.671 1.00 90.00 81 LEU A C 1
ATOM 647 O O . LEU A 1 81 ? 0.210 1.241 -16.481 1.00 90.00 81 LEU A O 1
ATOM 651 N N . LEU A 1 82 ? 1.031 2.553 -18.109 1.00 90.38 82 LEU A N 1
ATOM 652 C CA . LEU A 1 82 ? 1.879 3.355 -17.245 1.00 90.38 82 LEU A CA 1
ATOM 65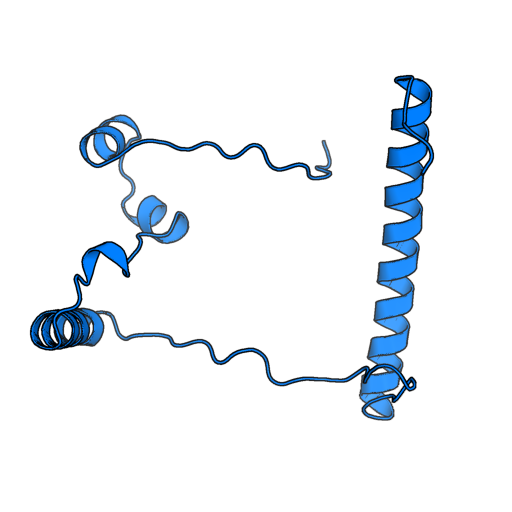3 C C . LEU A 1 82 ? 1.065 4.441 -16.551 1.00 90.38 82 LEU A C 1
ATOM 655 O O . LEU A 1 82 ? 0.382 5.244 -17.178 1.00 90.38 82 LEU A O 1
ATOM 659 N N . LYS A 1 83 ? 1.193 4.509 -15.227 1.00 88.06 83 LYS A N 1
ATOM 660 C CA . LYS A 1 83 ? 0.557 5.544 -14.410 1.00 88.06 83 LYS A CA 1
ATOM 661 C C . LYS A 1 83 ? 1.593 6.231 -13.540 1.00 88.06 83 LYS A C 1
ATOM 663 O O . LYS A 1 83 ? 2.376 5.577 -12.850 1.00 88.06 83 LYS A O 1
ATOM 668 N N . LEU A 1 84 ? 1.558 7.561 -13.526 1.00 89.00 84 LEU A N 1
ATOM 669 C CA . LEU A 1 84 ? 2.309 8.339 -12.550 1.00 89.00 84 LEU A CA 1
ATOM 670 C C . LEU A 1 84 ? 1.647 8.178 -11.181 1.00 89.00 84 LEU A C 1
ATOM 672 O O . LEU A 1 84 ? 0.503 8.570 -10.961 1.00 89.00 84 LEU A O 1
ATOM 676 N N . THR A 1 85 ? 2.371 7.566 -10.251 1.00 89.44 85 THR A N 1
ATOM 677 C CA . THR A 1 85 ? 1.891 7.380 -8.881 1.00 89.44 85 THR A CA 1
ATOM 678 C C . THR A 1 85 ? 1.974 8.694 -8.104 1.00 89.44 85 THR A C 1
ATOM 680 O O . THR A 1 85 ? 2.811 9.550 -8.395 1.00 89.44 85 THR A O 1
ATOM 683 N N . SER A 1 86 ? 1.146 8.855 -7.064 1.00 88.44 86 SER A N 1
ATOM 684 C CA . SER A 1 86 ? 1.173 10.062 -6.218 1.00 88.44 86 SER A CA 1
ATOM 685 C C . SER A 1 86 ? 2.577 10.397 -5.675 1.00 88.44 86 SER A C 1
ATOM 687 O O . SER A 1 86 ? 2.966 11.563 -5.754 1.00 88.44 86 SER A O 1
ATOM 689 N N . PRO A 1 87 ? 3.394 9.428 -5.201 1.00 91.62 87 PRO A N 1
ATOM 690 C CA . PRO A 1 87 ? 4.777 9.707 -4.815 1.00 91.62 87 PRO A CA 1
ATOM 691 C C . PRO A 1 87 ? 5.645 10.245 -5.959 1.00 91.62 87 PRO A C 1
ATOM 693 O O . PRO A 1 87 ? 6.440 11.151 -5.729 1.00 91.62 87 PRO A O 1
ATOM 696 N N . SER A 1 88 ? 5.501 9.721 -7.180 1.00 90.94 88 SER A N 1
ATOM 697 C CA . SER A 1 88 ? 6.258 10.201 -8.343 1.00 90.94 88 SER A CA 1
ATOM 698 C C . SER A 1 88 ? 5.854 11.619 -8.740 1.00 90.94 88 SER A C 1
ATOM 700 O O . SER A 1 88 ? 6.729 12.436 -9.005 1.00 90.94 88 SER A O 1
ATOM 702 N N . ILE A 1 89 ? 4.557 11.942 -8.700 1.00 92.44 89 ILE A N 1
ATOM 703 C CA . ILE A 1 89 ? 4.057 13.296 -8.985 1.00 92.44 89 ILE A CA 1
ATOM 704 C C . ILE A 1 89 ? 4.590 14.299 -7.953 1.00 92.44 89 ILE A C 1
ATOM 706 O O . ILE A 1 89 ? 5.062 15.369 -8.321 1.00 92.44 89 ILE A O 1
ATOM 710 N N . LYS A 1 90 ? 4.600 13.940 -6.660 1.00 92.25 90 LYS A N 1
ATOM 711 C CA . LYS A 1 90 ? 5.131 14.811 -5.593 1.00 92.25 90 LYS A CA 1
ATOM 712 C C . LYS A 1 90 ? 6.603 15.186 -5.798 1.00 92.25 90 LYS A C 1
ATOM 714 O O . LYS A 1 90 ? 6.990 16.294 -5.450 1.00 92.25 90 LYS A O 1
ATOM 719 N N . LYS A 1 91 ? 7.415 14.300 -6.388 1.00 94.62 91 LYS A N 1
ATOM 720 C CA . LYS A 1 91 ? 8.832 14.578 -6.694 1.00 94.62 91 LYS A CA 1
ATOM 721 C C . LYS A 1 91 ? 9.022 15.661 -7.758 1.00 94.62 91 LYS A C 1
ATOM 723 O O . LYS A 1 91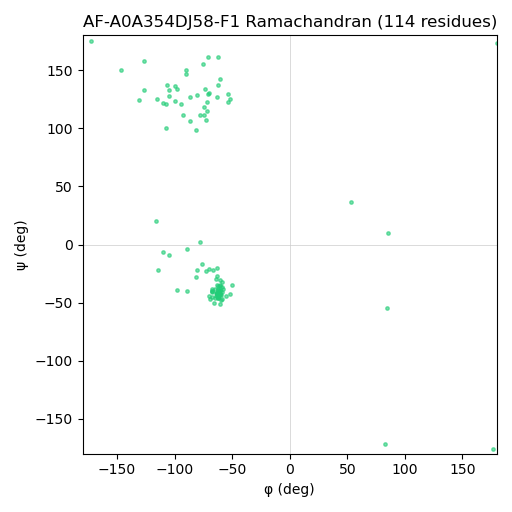 ? 10.092 16.254 -7.804 1.00 94.62 91 LYS A O 1
ATOM 728 N N . LEU A 1 92 ? 8.012 15.916 -8.593 1.00 93.44 92 LEU A N 1
ATOM 729 C CA . LEU A 1 92 ? 8.058 16.979 -9.602 1.00 93.44 92 LEU A CA 1
ATOM 730 C C . LEU A 1 92 ? 8.007 18.376 -8.968 1.00 93.44 92 LEU A C 1
ATOM 732 O O . LEU A 1 92 ? 8.439 19.337 -9.595 1.00 93.44 92 LEU A O 1
ATOM 736 N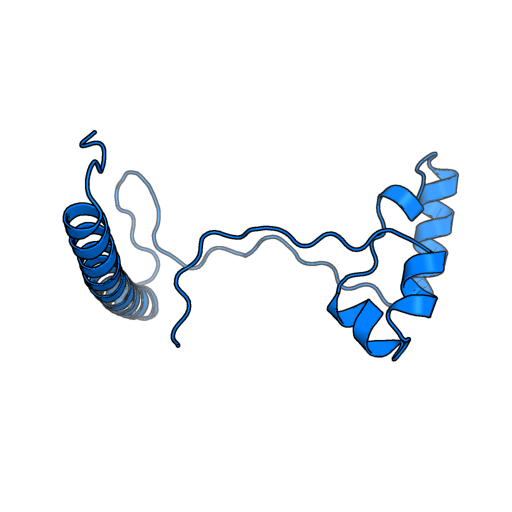 N . ASN A 1 93 ? 7.504 18.485 -7.730 1.00 94.44 93 ASN A N 1
ATOM 737 C CA . ASN A 1 93 ? 7.347 19.747 -7.003 1.00 94.44 93 ASN A CA 1
ATOM 738 C C . ASN A 1 93 ? 6.559 20.816 -7.793 1.00 94.44 93 ASN A C 1
ATOM 740 O O . ASN A 1 93 ? 6.883 22.001 -7.762 1.00 94.44 93 ASN A O 1
ATOM 744 N N . TRP A 1 94 ? 5.542 20.386 -8.543 1.00 95.75 94 TRP A N 1
ATOM 745 C CA . TRP A 1 94 ? 4.649 21.268 -9.300 1.00 95.75 94 TRP A CA 1
ATOM 746 C C . TRP A 1 94 ? 3.442 21.689 -8.458 1.00 95.75 94 TRP A C 1
ATOM 748 O O . TRP A 1 94 ? 2.994 20.938 -7.589 1.00 95.75 94 TRP A O 1
ATOM 758 N N . SER A 1 95 ? 2.906 22.883 -8.729 1.00 94.38 95 SER A N 1
ATOM 759 C CA . SER A 1 95 ? 1.675 23.360 -8.092 1.00 94.38 95 SER A CA 1
ATOM 760 C C . SER A 1 95 ? 0.448 22.594 -8.597 1.00 94.38 95 SER A C 1
ATOM 762 O O . SER A 1 95 ? 0.474 21.968 -9.662 1.00 94.38 95 SER A O 1
ATOM 764 N N . GLU A 1 96 ? -0.652 22.665 -7.842 1.00 91.62 96 GLU A N 1
ATOM 765 C CA . GLU A 1 96 ? -1.921 22.062 -8.267 1.00 91.62 96 GLU A CA 1
ATOM 766 C C . GLU A 1 96 ? -2.427 22.665 -9.586 1.00 91.62 96 GLU A C 1
ATOM 768 O O . GLU A 1 96 ? -2.913 21.917 -10.431 1.00 91.62 96 GLU A O 1
ATOM 773 N N . ASP A 1 97 ? -2.223 23.968 -9.805 1.00 93.56 97 ASP A N 1
ATOM 774 C CA . ASP A 1 97 ? -2.618 24.657 -11.042 1.00 93.56 97 ASP A CA 1
ATOM 775 C C . ASP A 1 97 ? -1.899 24.099 -12.275 1.00 93.56 97 ASP A C 1
ATOM 777 O O . ASP A 1 97 ? -2.500 23.952 -13.337 1.00 93.56 97 ASP A O 1
ATOM 781 N N . VAL A 1 98 ? -0.614 23.752 -12.141 1.00 94.44 98 VAL A N 1
ATOM 782 C CA . VAL A 1 98 ? 0.160 23.143 -13.233 1.00 94.44 98 VAL A CA 1
ATOM 783 C C . VAL A 1 98 ? -0.325 21.721 -13.491 1.00 94.44 98 VAL A C 1
ATOM 785 O O . VAL A 1 98 ? -0.530 21.338 -14.638 1.00 94.44 98 VAL A O 1
ATOM 788 N N . LEU A 1 99 ? -0.554 20.932 -12.438 1.00 93.75 99 LEU A N 1
ATOM 789 C CA . LEU A 1 99 ? -1.039 19.556 -12.580 1.00 93.75 99 LEU A CA 1
ATOM 790 C C . LEU A 1 99 ? -2.436 19.491 -13.214 1.00 93.75 99 LEU A C 1
ATOM 792 O O . LEU A 1 99 ? -2.698 18.581 -14.000 1.00 93.75 99 LEU A O 1
ATOM 796 N N . ALA A 1 100 ? -3.298 20.468 -12.925 1.00 93.06 100 ALA A N 1
ATOM 797 C CA . ALA A 1 100 ? -4.642 20.569 -13.489 1.00 93.06 100 ALA A CA 1
ATOM 798 C C . ALA A 1 100 ? -4.656 20.762 -15.019 1.00 93.06 100 ALA A C 1
ATOM 800 O O . ALA A 1 100 ? -5.654 20.450 -15.662 1.00 93.06 100 ALA A O 1
ATOM 801 N N . GLN A 1 101 ? -3.551 21.216 -15.623 1.00 95.31 101 GLN A N 1
ATOM 802 C CA . GLN A 1 101 ? -3.425 21.310 -17.085 1.00 95.31 101 GLN A CA 1
ATOM 803 C C . GLN A 1 101 ? -3.276 19.938 -17.758 1.00 95.31 101 GLN A C 1
ATOM 805 O O . GLN A 1 101 ? -3.564 19.802 -18.944 1.00 95.31 101 GLN A O 1
ATOM 810 N N . PHE A 1 102 ? -2.824 18.922 -17.016 1.00 92.50 102 PHE A N 1
ATOM 811 C CA . PHE A 1 102 ? -2.516 17.590 -17.546 1.00 92.50 102 PHE A CA 1
ATOM 812 C C . PHE A 1 102 ? -3.502 16.509 -17.093 1.00 92.50 102 PHE A C 1
ATOM 814 O O . PHE A 1 102 ? -3.413 15.369 -17.550 1.00 92.50 102 PHE A O 1
ATOM 821 N N . GLY A 1 103 ? -4.428 16.825 -16.187 1.00 89.19 103 GLY A N 1
ATOM 822 C CA . GLY A 1 103 ? -5.411 15.859 -15.720 1.00 89.19 103 GLY A CA 1
ATOM 823 C C . GLY A 1 103 ? -6.326 16.378 -14.621 1.00 89.19 103 GLY A C 1
ATOM 824 O O . GLY A 1 103 ? -6.272 17.532 -14.208 1.00 89.19 103 GLY A O 1
ATOM 825 N N . GLU A 1 104 ? -7.170 15.478 -14.123 1.00 89.00 104 GLU A N 1
ATOM 826 C CA . GLU A 1 104 ? -8.190 15.787 -13.124 1.00 89.00 104 GLU A CA 1
ATOM 827 C C . GLU A 1 104 ? -7.803 15.271 -11.736 1.00 89.00 104 GLU A C 1
ATOM 829 O O . GLU A 1 104 ? -7.435 14.104 -11.549 1.00 89.00 104 GLU A O 1
ATOM 834 N N . LYS A 1 105 ? -7.956 16.126 -10.720 1.00 89.19 105 LYS A N 1
ATOM 835 C CA . LYS A 1 105 ? -7.765 15.740 -9.320 1.00 89.19 105 LYS A CA 1
ATOM 836 C C . LYS A 1 105 ? -8.953 14.899 -8.846 1.00 89.19 105 LYS A C 1
ATOM 838 O O . LYS A 1 105 ? -10.048 15.414 -8.646 1.00 89.19 105 LYS A O 1
ATOM 843 N N . LYS A 1 106 ? -8.722 13.608 -8.596 1.00 87.75 106 LYS A N 1
ATOM 844 C CA . LYS A 1 106 ? -9.703 12.711 -7.964 1.00 87.75 106 LYS A CA 1
ATOM 845 C C . LYS A 1 106 ? -9.389 12.540 -6.482 1.00 87.75 106 LYS A C 1
ATOM 847 O O . LYS A 1 106 ? -8.296 12.103 -6.126 1.00 87.75 106 LYS A O 1
ATOM 852 N N . ILE A 1 107 ? -10.357 12.855 -5.624 1.00 87.31 107 ILE A N 1
ATOM 853 C CA . ILE A 1 107 ? -10.259 12.668 -4.172 1.00 87.31 107 ILE A CA 1
ATOM 854 C C . ILE A 1 107 ? -11.172 11.495 -3.793 1.00 87.31 107 ILE A C 1
ATOM 856 O O . ILE A 1 107 ? -12.389 11.671 -3.744 1.00 87.31 107 ILE A O 1
ATOM 860 N N . PRO A 1 108 ? -10.630 10.281 -3.584 1.00 86.88 108 PRO A N 1
ATOM 861 C CA . PRO A 1 108 ? -11.449 9.136 -3.213 1.00 86.88 108 PRO A CA 1
ATOM 862 C C . PRO A 1 108 ? -11.916 9.248 -1.757 1.00 86.88 108 PRO A C 1
ATOM 864 O O . PRO A 1 108 ? -11.117 9.499 -0.851 1.00 86.88 108 PRO A O 1
ATOM 867 N N . ASN A 1 109 ? -13.203 8.989 -1.526 1.00 87.69 109 ASN A N 1
ATOM 868 C CA . ASN A 1 109 ? -13.761 8.846 -0.185 1.00 87.69 109 ASN A CA 1
ATOM 869 C C . ASN A 1 109 ? -13.481 7.433 0.331 1.00 87.69 109 ASN A C 1
ATOM 871 O O . ASN A 1 109 ? -14.184 6.483 -0.005 1.00 87.69 109 ASN A O 1
ATOM 875 N N . ASN A 1 110 ? -12.439 7.296 1.147 1.00 86.69 110 ASN A N 1
ATOM 876 C CA . ASN A 1 110 ? -12.080 6.023 1.763 1.00 86.69 110 ASN A CA 1
ATOM 877 C C . ASN A 1 110 ? -12.705 5.919 3.156 1.00 86.69 110 ASN A C 1
ATOM 879 O O . ASN A 1 110 ? -12.395 6.727 4.033 1.00 86.69 110 ASN A O 1
ATOM 883 N N . PHE A 1 111 ? -13.531 4.896 3.385 1.00 87.44 111 PHE A N 1
ATOM 884 C CA . PHE A 1 111 ? -13.983 4.559 4.731 1.00 87.44 111 PHE A CA 1
ATOM 885 C C . PHE A 1 111 ? -12.822 3.937 5.508 1.00 87.44 111 PHE A C 1
ATOM 887 O O . PHE A 1 111 ? -12.401 2.812 5.242 1.00 87.44 111 PHE A O 1
ATOM 894 N N . ARG A 1 112 ? -12.266 4.690 6.456 1.00 86.88 112 ARG A N 1
ATOM 895 C CA . ARG A 1 112 ? -11.212 4.211 7.346 1.00 86.88 112 ARG A CA 1
ATOM 896 C C . ARG A 1 112 ? -11.343 4.865 8.706 1.00 86.88 112 ARG A C 1
ATOM 898 O O . ARG A 1 112 ? -11.734 6.025 8.814 1.00 86.88 112 ARG A O 1
ATOM 905 N N . TYR A 1 113 ? -10.920 4.139 9.726 1.00 84.00 113 TYR A N 1
ATOM 906 C CA . TYR A 1 113 ? -10.639 4.745 11.012 1.00 84.00 113 TYR A CA 1
ATOM 907 C C . TYR A 1 113 ? -9.371 5.607 10.909 1.00 84.00 113 TYR A C 1
ATOM 909 O O . TYR A 1 113 ? -8.343 5.150 10.403 1.00 84.00 113 TYR A O 1
ATOM 917 N N . GLN A 1 114 ? -9.438 6.846 11.390 1.00 84.38 114 GLN A N 1
ATOM 918 C CA . GLN A 1 114 ? -8.302 7.756 11.485 1.00 84.38 114 GLN A CA 1
ATOM 919 C C . GLN A 1 114 ? -8.287 8.346 12.894 1.00 84.38 114 GLN A C 1
ATOM 921 O O . GLN A 1 114 ? -9.282 8.922 13.332 1.00 84.38 114 GLN A O 1
ATOM 926 N N . LYS A 1 115 ? -7.162 8.188 13.602 1.00 78.88 115 LYS A N 1
ATOM 927 C CA . LYS A 1 115 ? -6.958 8.862 14.888 1.00 78.88 115 LYS A CA 1
ATOM 928 C C . LYS A 1 115 ? -6.973 10.375 14.653 1.00 78.88 1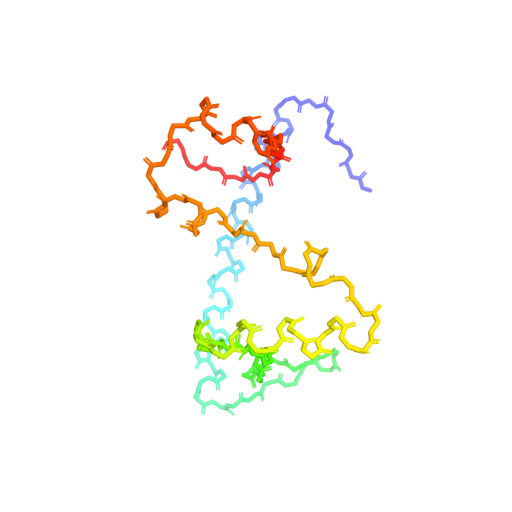15 LYS A C 1
ATOM 930 O O . LYS A 1 115 ? -6.422 10.830 13.648 1.00 78.88 115 LYS A O 1
ATOM 935 N N . LYS A 1 116 ? -7.645 11.100 15.546 1.00 65.56 116 LYS A N 1
ATOM 936 C CA . LYS A 1 116 ? -7.612 12.566 15.576 1.00 65.56 116 LYS A CA 1
ATOM 937 C C . LYS A 1 116 ? -6.208 13.065 15.889 1.00 65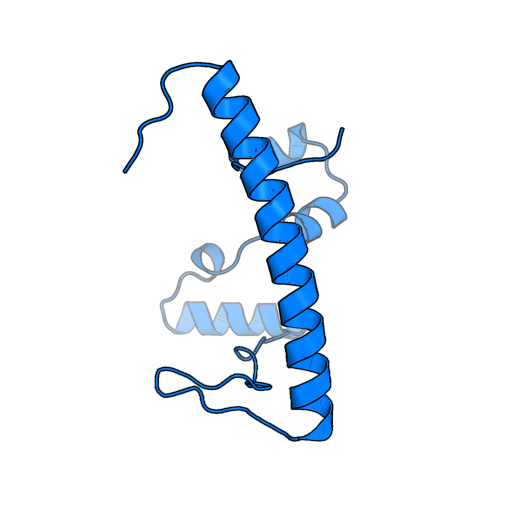.56 116 LYS A C 1
ATOM 939 O O . LYS A 1 116 ? -5.511 12.368 16.660 1.00 65.56 116 LYS A O 1
#

Secondary structure (DSSP, 8-state):
-----SHHHHHHHHHHHHHHHHHHHHHHHHHHHHHHHH--EE-SS-EES--PPPPP----HHHHHHHHHHHHHTT--HHHH----HHHHHHT---HHHHTTT--------------

Solvent-accessible surface area (backbone atoms only — not comparable to full-atom values): 7646 Å² total; per-residue (Å²): 132,89,77,78,84,47,73,69,54,47,50,54,52,53,54,49,52,52,54,52,49,55,52,52,54,52,53,49,51,54,53,48,58,48,31,75,75,72,43,67,46,77,71,87,88,49,73,51,60,93,68,87,70,82,89,79,85,85,76,56,74,78,54,47,58,55,50,42,51,52,37,43,75,73,72,43,66,46,74,82,74,55,72,87,47,72,74,61,54,58,73,68,72,68,55,69,76,63,51,53,77,79,48,82,93,80,83,81,89,74,95,71,94,71,86,131